Protein AF-A0A7R9XLS3-F1 (afdb_monomer_lite)

Organism: NCBI:txid509924

pLDDT: mean 84.56, std 8.05, range [57.5, 93.0]

Secondary structure (DSSP, 8-state):
-EEEEE--STTTTTTT-EEEEE-SS-HHHHHHHHHHS-HHHHHHHHHH-PPP-HHHHHHTEEEEE--S-HHHHHHHHHHH--

Sequence (82 aa):
VIYKFICRNENCESRETSYIGMTTTTLGKILTYYCYLSSIKDHLESIHNMKVTKSSLVENTEIIDSHGDKRRQLILEALYIK

Foldseek 3Di:
DKKKFDDPDPVPPPDPPIDIDDDPDDVLVVLVVCLPDDPVCVCCCVVVVDRDDSVVRVVRMDDPDDDNDPVVRVVVSVVVPD

Radius of gyration: 13.01 Å; chains: 1; bounding box: 32×20×30 Å

Structure (mmCIF, N/CA/C/O backbone):
data_AF-A0A7R9XLS3-F1
#
_entry.id   AF-A0A7R9XLS3-F1
#
loop_
_atom_site.group_PDB
_atom_site.id
_atom_site.type_symbol
_atom_site.label_atom_id
_atom_site.label_alt_id
_atom_site.label_comp_id
_atom_site.label_asym_id
_atom_site.label_entity_id
_atom_site.label_seq_id
_atom_site.pdbx_PDB_ins_code
_atom_site.Cartn_x
_atom_site.Cartn_y
_atom_site.Cartn_z
_atom_site.occupancy
_atom_site.B_iso_or_equiv
_atom_site.auth_seq_id
_atom_site.auth_comp_id
_atom_site.auth_asym_id
_atom_site.auth_atom_id
_atom_site.pdbx_PDB_model_num
ATOM 1 N N . VAL A 1 1 ? 5.052 -2.639 -8.690 1.00 91.62 1 VAL A N 1
ATOM 2 C CA . VAL A 1 1 ? 3.612 -2.960 -8.710 1.00 91.62 1 VAL A CA 1
ATOM 3 C C . VAL A 1 1 ? 2.863 -1.671 -8.487 1.00 91.62 1 VAL A C 1
ATOM 5 O O . VAL A 1 1 ? 3.275 -0.901 -7.626 1.00 91.62 1 VAL A O 1
ATOM 8 N N . ILE A 1 2 ? 1.825 -1.436 -9.273 1.00 92.25 2 ILE A N 1
ATOM 9 C CA . ILE A 1 2 ? 0.900 -0.318 -9.129 1.00 92.25 2 ILE A CA 1
ATOM 10 C C . ILE A 1 2 ? -0.390 -0.898 -8.580 1.00 92.25 2 ILE A C 1
ATOM 12 O O . ILE A 1 2 ? -0.888 -1.911 -9.077 1.00 92.25 2 ILE A O 1
ATOM 16 N N . TYR A 1 3 ? -0.887 -0.294 -7.516 1.00 92.69 3 TYR A N 1
ATOM 17 C CA . TYR A 1 3 ? -2.052 -0.770 -6.799 1.00 92.69 3 TYR A CA 1
ATOM 18 C C . TYR A 1 3 ? -2.995 0.388 -6.515 1.00 92.69 3 TYR A C 1
ATOM 20 O O . TYR A 1 3 ? -2.584 1.549 -6.460 1.00 92.69 3 TYR A O 1
ATOM 28 N N . LYS A 1 4 ? -4.264 0.052 -6.317 1.00 90.88 4 LYS A N 1
ATOM 29 C CA . LYS A 1 4 ? -5.304 0.989 -5.927 1.00 90.88 4 LYS A CA 1
ATOM 30 C C . LYS A 1 4 ? -5.984 0.500 -4.673 1.00 90.88 4 LYS A C 1
ATOM 32 O O . LYS A 1 4 ? -6.443 -0.634 -4.609 1.00 90.88 4 LYS A O 1
ATOM 37 N N . PHE A 1 5 ? -6.028 1.370 -3.682 1.00 89.50 5 PHE A N 1
ATOM 38 C CA . PHE A 1 5 ? -6.844 1.203 -2.497 1.00 89.50 5 PHE A CA 1
ATOM 39 C C . PHE A 1 5 ? -8.192 1.884 -2.726 1.00 89.50 5 PHE A C 1
ATOM 41 O O . PHE A 1 5 ? -8.232 2.997 -3.251 1.00 89.50 5 PHE A O 1
ATOM 48 N N . ILE A 1 6 ? -9.284 1.235 -2.333 1.00 87.25 6 ILE A N 1
ATOM 49 C CA . ILE A 1 6 ? -10.647 1.763 -2.435 1.00 87.25 6 ILE A CA 1
ATOM 50 C C . ILE A 1 6 ? -11.325 1.600 -1.079 1.00 87.25 6 ILE A C 1
ATOM 52 O O . ILE A 1 6 ? -11.470 0.480 -0.595 1.00 87.25 6 ILE A O 1
ATOM 56 N N . CYS A 1 7 ? -11.791 2.699 -0.484 1.00 84.94 7 CYS A N 1
ATOM 57 C CA . CYS A 1 7 ? -12.680 2.604 0.668 1.00 84.94 7 CYS A CA 1
ATOM 58 C C . CYS A 1 7 ? -14.091 2.226 0.192 1.00 84.94 7 CYS A C 1
ATOM 60 O O . CYS A 1 7 ? -14.776 3.035 -0.426 1.00 84.94 7 CYS A O 1
ATOM 62 N N . ARG A 1 8 ? -14.522 0.990 0.465 1.00 77.62 8 ARG A N 1
ATOM 63 C CA . ARG A 1 8 ? -15.841 0.462 0.060 1.00 77.62 8 ARG A CA 1
ATOM 64 C C . ARG A 1 8 ? -16.949 0.694 1.089 1.00 77.62 8 ARG A C 1
ATOM 66 O O . ARG A 1 8 ? -17.952 -0.007 1.079 1.00 77.62 8 ARG A O 1
ATOM 73 N N . ASN A 1 9 ? -16.750 1.606 2.036 1.00 78.31 9 ASN A N 1
ATOM 74 C CA . ASN A 1 9 ? -17.775 1.873 3.037 1.00 78.31 9 ASN A CA 1
ATOM 75 C C . ASN A 1 9 ? -18.818 2.846 2.469 1.00 78.31 9 ASN A C 1
ATOM 77 O O . ASN A 1 9 ? -18.445 3.811 1.801 1.00 78.31 9 ASN A O 1
ATOM 81 N N . GLU A 1 10 ? -20.100 2.630 2.772 1.00 63.88 10 GLU A N 1
ATOM 82 C CA . GLU A 1 10 ? -21.249 3.290 2.114 1.00 63.88 10 GLU A CA 1
ATOM 83 C C . GLU A 1 10 ? -21.164 4.833 2.123 1.00 63.88 10 GLU A C 1
ATOM 85 O O . GLU A 1 10 ? -21.568 5.506 1.178 1.00 63.88 10 GLU A O 1
ATOM 90 N N . ASN A 1 11 ? -20.539 5.417 3.152 1.00 66.88 11 ASN A N 1
ATOM 91 C CA . ASN A 1 11 ? -20.345 6.867 3.278 1.00 66.88 11 ASN A CA 1
ATOM 92 C C . ASN A 1 11 ? -19.187 7.448 2.438 1.00 66.88 11 ASN A C 1
ATOM 94 O O . ASN A 1 11 ? -18.960 8.658 2.469 1.00 66.88 11 ASN A O 1
ATOM 98 N N . CYS A 1 12 ? -18.410 6.619 1.742 1.00 72.62 12 CYS A N 1
ATOM 99 C CA . CYS A 1 12 ? -17.226 7.026 0.976 1.00 72.62 12 CYS A CA 1
ATOM 100 C C . CYS A 1 12 ? -17.297 6.704 -0.518 1.00 72.62 12 CYS A C 1
ATOM 102 O O . CYS A 1 12 ? -16.462 7.214 -1.261 1.00 72.62 12 CYS A O 1
ATOM 104 N N . GLU A 1 13 ? -18.317 5.969 -0.971 1.00 59.78 13 GLU A N 1
ATOM 105 C CA . GLU A 1 13 ? -18.492 5.582 -2.380 1.00 59.78 13 GLU A CA 1
ATOM 106 C C . GLU A 1 13 ? -18.716 6.771 -3.333 1.00 59.78 13 GLU A C 1
ATOM 108 O O . GLU A 1 13 ? -18.386 6.691 -4.512 1.00 59.78 13 GLU A O 1
ATOM 113 N N . SER A 1 14 ? -19.249 7.893 -2.833 1.00 57.50 14 SER A N 1
ATOM 114 C CA . SER A 1 14 ? -19.534 9.101 -3.627 1.00 57.50 14 SER A CA 1
ATOM 115 C C . SER A 1 14 ? -18.369 10.092 -3.716 1.00 57.50 14 SER A C 1
ATOM 117 O O . SER A 1 14 ? -18.418 11.035 -4.505 1.00 57.50 14 SER A O 1
ATOM 119 N N . ARG A 1 15 ? -17.317 9.900 -2.913 1.00 57.66 15 ARG A N 1
ATOM 120 C CA . ARG A 1 15 ? -16.072 10.672 -2.997 1.00 57.66 15 ARG A CA 1
ATOM 121 C C . ARG A 1 15 ? -15.030 9.803 -3.683 1.00 57.66 15 ARG A C 1
ATOM 123 O O . ARG A 1 15 ? -14.991 8.602 -3.446 1.00 57.66 15 ARG A O 1
ATOM 130 N N . GLU A 1 16 ? -14.149 10.402 -4.478 1.00 62.50 16 GLU A N 1
ATOM 131 C CA . GLU A 1 16 ? -12.952 9.756 -5.039 1.00 62.50 16 GLU A CA 1
ATOM 132 C C . GLU A 1 16 ? -11.956 9.375 -3.921 1.00 62.50 16 GLU A C 1
ATOM 134 O O . GLU A 1 16 ? -10.819 9.825 -3.864 1.00 62.50 16 GLU A O 1
ATOM 139 N N . THR A 1 17 ? -12.382 8.538 -2.977 1.00 70.69 17 THR A N 1
ATOM 140 C CA . THR A 1 17 ? -11.595 8.026 -1.848 1.00 70.69 17 THR A CA 1
ATOM 141 C C . THR A 1 17 ? -10.766 6.819 -2.271 1.00 70.69 17 THR A C 1
ATOM 143 O O . THR A 1 17 ? -10.489 5.913 -1.483 1.00 70.69 17 THR A O 1
ATOM 146 N N . SER A 1 18 ? -10.376 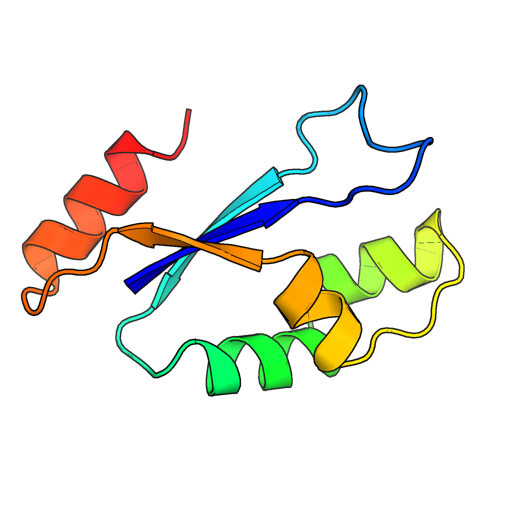6.787 -3.545 1.00 78.81 18 SER A N 1
ATOM 147 C CA . SER A 1 18 ? -9.450 5.795 -4.050 1.00 78.81 18 SER A CA 1
ATOM 148 C C . SER A 1 18 ? -8.052 6.378 -4.118 1.00 78.81 18 SER A C 1
ATOM 150 O O . SER A 1 18 ? -7.848 7.452 -4.676 1.00 78.81 18 SER A O 1
ATOM 152 N N . TYR A 1 19 ? -7.090 5.649 -3.574 1.00 86.31 19 TYR A N 1
ATOM 153 C CA . TYR A 1 19 ? -5.682 6.014 -3.608 1.00 86.31 19 TYR A CA 1
ATOM 154 C C . TYR A 1 19 ? -4.954 5.097 -4.580 1.00 86.31 19 TYR A C 1
ATOM 156 O O . TYR A 1 19 ? -5.095 3.880 -4.488 1.00 86.31 19 TYR A O 1
ATOM 164 N N . ILE A 1 20 ? -4.166 5.669 -5.485 1.00 89.94 20 ILE A N 1
ATOM 165 C CA . ILE A 1 20 ? -3.293 4.914 -6.384 1.00 89.94 20 ILE A CA 1
ATOM 166 C C . ILE A 1 20 ? -1.866 5.118 -5.908 1.00 89.94 20 ILE A C 1
ATOM 168 O O . ILE A 1 20 ? -1.432 6.247 -5.689 1.00 89.94 20 ILE A O 1
ATOM 172 N N . GLY A 1 21 ? -1.155 4.012 -5.736 1.00 88.75 21 GLY A N 1
ATOM 173 C CA . GLY A 1 21 ? 0.231 4.032 -5.315 1.00 88.75 21 GLY A CA 1
ATOM 174 C C . GLY A 1 21 ? 1.064 3.025 -6.080 1.00 88.75 21 GLY A C 1
ATOM 175 O O . GLY A 1 21 ? 0.588 1.987 -6.551 1.00 88.75 21 GLY A O 1
ATOM 176 N N . MET A 1 22 ? 2.352 3.316 -6.164 1.00 91.31 22 MET A N 1
ATOM 177 C CA . MET A 1 22 ? 3.352 2.413 -6.698 1.00 91.31 22 MET A CA 1
ATOM 178 C C . MET A 1 22 ? 4.308 1.951 -5.609 1.00 91.31 22 MET A C 1
ATOM 180 O O . MET A 1 22 ? 4.661 2.661 -4.669 1.00 91.31 22 MET A O 1
ATOM 184 N N . THR A 1 23 ? 4.746 0.705 -5.736 1.00 90.19 23 THR A N 1
ATOM 185 C CA . THR A 1 23 ? 5.809 0.159 -4.904 1.00 90.19 23 THR A CA 1
ATOM 186 C C . THR A 1 23 ? 6.740 -0.723 -5.717 1.00 90.19 23 THR A C 1
ATOM 188 O O . THR A 1 23 ? 6.313 -1.562 -6.517 1.00 90.19 23 THR A O 1
ATOM 191 N N . THR A 1 24 ? 8.039 -0.559 -5.487 1.00 88.31 24 THR A N 1
ATOM 192 C CA . THR A 1 24 ? 9.079 -1.475 -5.971 1.00 88.31 24 THR A CA 1
ATOM 193 C C . THR A 1 24 ? 9.308 -2.641 -5.007 1.00 88.31 24 THR A C 1
ATOM 195 O O . THR A 1 24 ? 9.995 -3.599 -5.352 1.00 88.31 24 THR A O 1
ATOM 198 N N . THR A 1 25 ? 8.737 -2.576 -3.801 1.00 86.75 25 THR A N 1
ATOM 199 C CA . THR A 1 25 ? 8.768 -3.660 -2.813 1.00 86.75 25 THR A CA 1
ATOM 200 C C . THR A 1 25 ? 7.502 -4.513 -2.910 1.00 86.75 25 THR A C 1
ATOM 202 O O . THR A 1 25 ? 6.595 -4.242 -3.694 1.00 86.75 25 THR A O 1
ATOM 205 N N . THR A 1 26 ? 7.414 -5.576 -2.114 1.00 88.56 26 THR A N 1
ATOM 206 C CA . THR A 1 26 ? 6.202 -6.400 -2.048 1.00 88.56 26 THR A CA 1
ATOM 207 C C . THR A 1 26 ? 5.035 -5.595 -1.479 1.00 88.56 26 THR A C 1
ATOM 209 O O . THR A 1 26 ? 5.162 -5.035 -0.387 1.00 88.56 26 THR A O 1
ATOM 212 N N . LEU A 1 27 ? 3.877 -5.632 -2.144 1.00 89.31 27 LEU A N 1
ATOM 213 C CA . LEU A 1 27 ? 2.651 -4.966 -1.689 1.00 89.31 27 LEU A CA 1
ATOM 214 C C . LEU A 1 27 ? 2.316 -5.297 -0.226 1.00 89.31 27 LEU A C 1
ATOM 216 O O . LEU A 1 27 ? 2.013 -4.411 0.561 1.00 89.31 27 LEU A O 1
ATOM 220 N N . GLY A 1 28 ? 2.500 -6.552 0.191 1.00 89.06 28 GLY A N 1
ATOM 221 C CA . GLY A 1 28 ? 2.252 -6.970 1.572 1.00 89.06 28 GLY A CA 1
ATOM 222 C C . GLY A 1 28 ? 3.076 -6.233 2.640 1.00 89.06 28 GLY A C 1
ATOM 223 O O . GLY A 1 28 ? 2.599 -6.130 3.768 1.00 89.06 28 GLY A O 1
ATOM 224 N N . LYS A 1 29 ? 4.275 -5.715 2.318 1.00 88.44 29 LYS A N 1
ATOM 225 C CA . LYS A 1 29 ? 5.078 -4.882 3.240 1.00 88.44 29 LYS A CA 1
ATOM 226 C C . LYS A 1 29 ? 4.488 -3.480 3.369 1.00 88.44 29 LYS A C 1
ATOM 228 O O . LYS A 1 29 ? 4.376 -2.978 4.482 1.00 88.44 29 LYS A O 1
ATOM 233 N N . ILE A 1 30 ? 4.065 -2.895 2.250 1.00 89.94 30 ILE A N 1
ATOM 234 C CA . ILE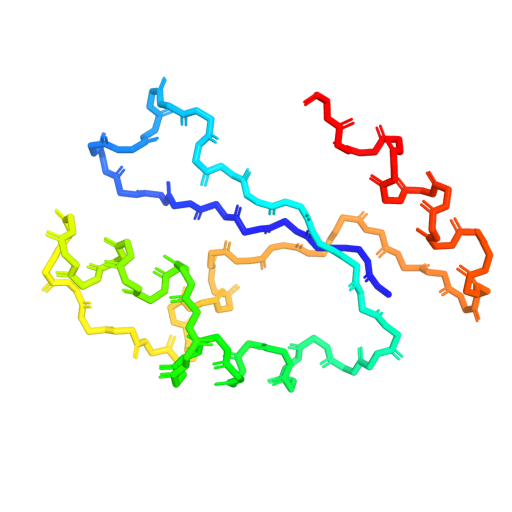 A 1 30 ? 3.374 -1.600 2.220 1.00 89.94 30 ILE A CA 1
ATOM 235 C C . ILE A 1 30 ? 2.053 -1.678 2.994 1.00 89.94 30 ILE A C 1
ATOM 237 O O . ILE A 1 30 ? 1.806 -0.840 3.850 1.00 89.94 30 ILE A O 1
ATOM 241 N N . LEU A 1 31 ? 1.248 -2.726 2.788 1.00 89.62 31 LEU A N 1
ATOM 242 C CA . LEU A 1 31 ? -0.013 -2.903 3.520 1.00 89.62 31 LEU A CA 1
ATOM 243 C C . LEU A 1 31 ? 0.205 -3.095 5.024 1.00 89.62 31 LEU A C 1
ATOM 245 O O . LEU A 1 31 ? -0.563 -2.575 5.828 1.00 89.62 31 LEU A O 1
ATOM 249 N N . THR A 1 32 ? 1.264 -3.809 5.424 1.00 89.56 32 THR A N 1
ATOM 250 C CA . THR A 1 32 ? 1.646 -3.866 6.840 1.00 89.56 32 THR A CA 1
ATOM 251 C C . THR A 1 32 ? 1.955 -2.462 7.360 1.00 89.56 32 THR A C 1
ATOM 253 O O . THR A 1 32 ? 1.428 -2.091 8.401 1.00 89.56 32 THR A O 1
ATOM 256 N N . TYR A 1 33 ? 2.757 -1.668 6.643 1.00 87.25 33 TYR A N 1
ATOM 257 C CA . TYR A 1 33 ? 3.055 -0.287 7.037 1.00 87.25 33 TYR A CA 1
ATOM 258 C C . TYR A 1 33 ? 1.778 0.555 7.173 1.00 87.25 33 TYR A C 1
ATOM 260 O O . TYR A 1 33 ? 1.583 1.197 8.203 1.00 87.25 33 TYR A O 1
ATOM 268 N N . TYR A 1 34 ? 0.858 0.458 6.212 1.00 85.31 34 TYR A N 1
ATOM 269 C CA . TYR A 1 34 ? -0.416 1.175 6.254 1.00 85.31 34 TYR A CA 1
ATOM 270 C C . TYR A 1 34 ? -1.306 0.788 7.430 1.00 85.31 34 TYR A C 1
ATOM 272 O O . TYR A 1 34 ? -1.993 1.651 7.969 1.00 85.31 34 TYR A O 1
ATOM 280 N N . CYS A 1 35 ? -1.237 -0.463 7.886 1.00 85.44 35 CYS A N 1
ATOM 281 C CA . CYS A 1 35 ? -1.931 -0.913 9.089 1.00 85.44 35 CYS A CA 1
ATOM 282 C C . CYS A 1 35 ? -1.423 -0.222 10.367 1.00 85.44 35 CYS A C 1
ATOM 284 O O . CYS A 1 35 ? -2.182 -0.073 11.322 1.00 85.44 35 CYS A O 1
ATOM 286 N N . TYR A 1 36 ? -0.150 0.182 10.408 1.00 82.00 36 TYR A N 1
ATOM 287 C CA . TYR A 1 36 ? 0.448 0.824 11.580 1.00 82.00 36 TYR A CA 1
ATOM 288 C C . TYR A 1 36 ? 0.382 2.349 11.509 1.00 82.00 36 TYR A C 1
ATOM 290 O O . TYR A 1 36 ? 0.024 2.979 12.508 1.00 82.00 36 TYR A O 1
ATOM 298 N N . LEU A 1 37 ? 0.719 2.925 10.353 1.00 76.81 37 LEU A N 1
ATOM 299 C CA . LEU A 1 37 ? 0.917 4.361 10.187 1.00 76.81 37 LEU A CA 1
ATOM 300 C C . LEU A 1 37 ? 0.606 4.789 8.743 1.00 76.81 37 LEU A C 1
ATOM 302 O O . LEU A 1 37 ? 1.445 4.655 7.853 1.00 76.81 37 LEU A O 1
ATOM 306 N N . SER A 1 38 ? -0.608 5.285 8.494 1.00 79.38 38 SER A N 1
ATOM 307 C CA . SER A 1 38 ? -0.982 5.877 7.203 1.00 79.38 38 SER A CA 1
ATOM 308 C C . SER A 1 38 ? -2.222 6.757 7.300 1.00 79.38 38 SER A C 1
ATOM 310 O O . SER A 1 38 ? -3.066 6.549 8.165 1.00 79.38 38 SER A O 1
ATOM 312 N N . SER A 1 39 ? -2.388 7.649 6.32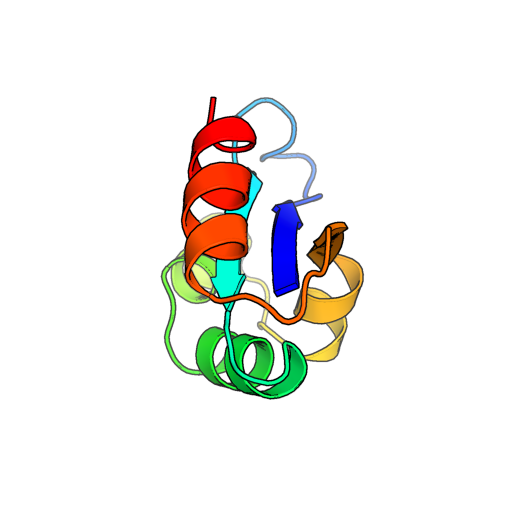4 1.00 79.44 39 SER A N 1
ATOM 313 C CA . SER A 1 39 ? -3.630 8.403 6.130 1.00 79.44 39 SER A CA 1
ATOM 314 C C . SER A 1 39 ? -4.845 7.499 5.884 1.00 79.44 39 SER A C 1
ATOM 316 O O . SER A 1 39 ? -5.959 7.868 6.241 1.00 79.44 39 SER A O 1
ATOM 318 N N . ILE A 1 40 ? -4.645 6.298 5.322 1.00 82.62 40 ILE A N 1
ATOM 319 C CA . ILE A 1 40 ? -5.697 5.278 5.181 1.00 82.62 40 ILE A CA 1
ATOM 320 C C . ILE A 1 40 ? -6.161 4.811 6.561 1.00 82.62 40 ILE A C 1
ATOM 322 O O . ILE A 1 40 ? -7.361 4.684 6.796 1.00 82.62 40 ILE A O 1
ATOM 326 N N . LYS A 1 41 ? -5.222 4.581 7.485 1.00 83.94 41 LYS A N 1
ATOM 327 C CA . LYS A 1 41 ? -5.555 4.215 8.859 1.00 83.94 41 LYS A CA 1
ATOM 328 C C . LYS A 1 41 ? -6.317 5.326 9.557 1.00 83.94 41 LYS A C 1
ATOM 330 O O . LYS A 1 41 ? -7.389 5.063 10.092 1.00 83.94 41 LYS A O 1
ATOM 335 N N . ASP A 1 42 ? -5.808 6.549 9.478 1.00 84.69 42 ASP A N 1
ATOM 336 C CA . ASP A 1 42 ? -6.450 7.700 10.108 1.00 84.69 42 ASP A CA 1
ATOM 337 C C . ASP A 1 42 ? -7.870 7.904 9.561 1.00 84.69 42 ASP A C 1
ATOM 339 O O . ASP A 1 42 ? -8.796 8.163 10.327 1.00 84.69 42 ASP A O 1
ATOM 343 N N . HIS A 1 43 ? -8.070 7.714 8.253 1.00 84.69 43 HIS A N 1
ATOM 344 C CA . HIS A 1 43 ? -9.380 7.748 7.608 1.00 84.69 43 HIS A CA 1
ATOM 345 C C . HIS A 1 43 ? -10.323 6.654 8.133 1.00 84.69 43 HIS A C 1
ATOM 347 O O . HIS A 1 43 ? -11.439 6.955 8.555 1.00 84.69 43 HIS A O 1
ATOM 353 N N . LEU A 1 44 ? -9.885 5.393 8.135 1.00 83.06 44 LEU A N 1
ATOM 354 C CA . LEU A 1 44 ? -10.709 4.261 8.570 1.00 83.06 44 LEU A CA 1
ATOM 355 C C . LEU A 1 44 ? -11.050 4.337 10.070 1.00 83.06 44 LEU A C 1
ATOM 357 O O . LEU A 1 44 ? -12.181 4.040 10.455 1.00 83.06 44 LEU A O 1
ATOM 361 N N . GLU A 1 45 ? -10.117 4.776 10.914 1.00 85.88 45 GLU A N 1
ATOM 362 C CA . GLU A 1 45 ? -10.351 4.934 12.354 1.00 85.88 45 GLU A CA 1
ATOM 363 C C . GLU A 1 45 ? -11.201 6.176 12.658 1.00 85.88 45 GLU A C 1
ATOM 365 O O . GLU A 1 45 ? -12.147 6.091 13.435 1.00 85.88 45 GLU A O 1
ATOM 370 N N . SER A 1 46 ? -10.934 7.318 12.021 1.00 84.88 46 SER A N 1
ATOM 371 C CA . SER A 1 46 ? -11.619 8.577 12.360 1.00 84.88 46 SER A CA 1
ATOM 372 C C . SER A 1 46 ? -12.992 8.720 11.703 1.00 84.88 46 SER A C 1
ATOM 374 O O . SER A 1 46 ? -13.904 9.272 12.313 1.00 84.88 46 SER A O 1
ATOM 376 N N . ILE A 1 47 ? -13.153 8.258 10.456 1.00 84.19 47 ILE A N 1
ATOM 377 C CA . ILE A 1 47 ? -14.406 8.410 9.692 1.00 84.19 47 ILE A CA 1
ATOM 378 C C . ILE A 1 47 ? -15.308 7.189 9.857 1.00 84.19 47 ILE A C 1
ATOM 380 O O . ILE A 1 47 ? -16.529 7.328 9.918 1.00 84.19 47 ILE A O 1
ATOM 384 N N . HIS A 1 48 ? -14.723 5.993 9.937 1.00 84.06 48 HIS A N 1
ATOM 385 C CA . HIS A 1 48 ? -15.488 4.747 9.982 1.00 84.06 48 HIS A CA 1
ATOM 386 C C . HIS A 1 48 ? -15.442 4.038 11.334 1.00 84.06 48 HIS A C 1
ATOM 388 O O . HIS A 1 48 ? -16.138 3.038 11.498 1.00 84.06 48 HIS A O 1
ATOM 394 N N . ASN A 1 49 ? -14.662 4.540 12.302 1.00 83.94 49 ASN A N 1
ATOM 395 C CA . ASN A 1 49 ? -14.454 3.900 13.606 1.00 83.94 49 ASN A CA 1
ATOM 396 C C . ASN A 1 49 ? -14.101 2.405 13.476 1.00 83.94 49 ASN A C 1
ATOM 398 O O . ASN A 1 49 ? -14.490 1.567 14.292 1.00 83.94 49 ASN A O 1
ATOM 402 N N . MET A 1 50 ? -13.397 2.060 12.395 1.00 82.75 50 MET A N 1
ATOM 403 C CA . MET A 1 50 ? -13.027 0.696 12.056 1.00 82.75 50 MET A CA 1
ATOM 404 C C . MET A 1 50 ? -11.598 0.425 12.489 1.00 82.75 50 MET A C 1
ATOM 406 O O . MET A 1 50 ? -10.678 1.179 12.178 1.00 82.75 50 MET A O 1
ATOM 410 N N . LYS A 1 51 ? -11.386 -0.725 13.129 1.00 82.88 51 LYS A N 1
ATOM 411 C CA . LYS A 1 51 ? -10.035 -1.208 13.397 1.00 82.88 51 LYS A CA 1
ATOM 412 C C . LYS A 1 51 ? -9.393 -1.673 12.095 1.00 82.88 51 LYS A C 1
ATOM 414 O O . LYS A 1 51 ? -9.854 -2.636 11.479 1.00 82.88 51 LYS A O 1
ATOM 419 N N . VAL A 1 52 ? -8.294 -1.034 11.711 1.00 85.19 52 VAL A N 1
ATOM 420 C CA . VAL A 1 52 ? -7.560 -1.421 10.505 1.00 85.19 52 VAL A CA 1
ATOM 421 C C . VAL A 1 52 ? -6.833 -2.735 10.734 1.00 85.19 52 VAL A C 1
ATOM 423 O O . VAL A 1 52 ? -6.036 -2.887 11.660 1.00 85.19 52 VAL A O 1
ATOM 426 N N . THR A 1 53 ? -7.117 -3.701 9.868 1.00 87.06 53 THR A N 1
ATOM 427 C CA . THR A 1 53 ? -6.435 -4.995 9.839 1.00 87.06 53 THR A CA 1
ATOM 428 C C . THR A 1 53 ? -5.802 -5.213 8.478 1.00 87.06 53 THR A C 1
ATOM 430 O O . THR A 1 53 ? -6.292 -4.735 7.453 1.00 87.06 53 THR A O 1
ATOM 433 N N . LYS A 1 54 ? -4.719 -5.990 8.435 1.00 85.94 54 LYS A N 1
ATOM 434 C CA . LYS A 1 54 ? -4.057 -6.307 7.169 1.00 85.94 54 LYS A CA 1
ATOM 435 C C . LYS A 1 54 ? -4.995 -6.996 6.170 1.00 85.94 54 LYS A C 1
ATOM 437 O O . LYS A 1 54 ? -4.916 -6.683 4.990 1.00 85.94 54 LYS A O 1
ATOM 442 N N . SER A 1 55 ? -5.880 -7.885 6.628 1.00 86.94 55 SER A N 1
ATOM 443 C CA . SER A 1 55 ? -6.889 -8.531 5.776 1.00 86.94 55 SER A CA 1
ATOM 444 C C . SER A 1 55 ? -7.832 -7.504 5.155 1.00 86.94 55 SER A C 1
ATOM 446 O O . SER A 1 55 ? -7.962 -7.481 3.936 1.00 86.94 55 SER A O 1
ATOM 448 N N . SER A 1 56 ? -8.369 -6.579 5.959 1.00 84.56 56 SER A N 1
ATOM 449 C CA . SER A 1 56 ? -9.246 -5.517 5.446 1.00 84.56 56 SER A CA 1
ATOM 450 C C . SER A 1 56 ? -8.553 -4.628 4.408 1.00 84.56 56 SER A C 1
ATOM 452 O O . SER A 1 56 ? -9.171 -4.223 3.430 1.00 84.56 56 SER A O 1
ATOM 454 N N . LEU A 1 57 ? -7.253 -4.355 4.562 1.00 88.06 57 LEU A N 1
ATOM 455 C CA . LEU A 1 57 ? -6.496 -3.588 3.573 1.00 88.06 57 LEU A CA 1
ATOM 456 C C . LEU A 1 57 ? -6.269 -4.379 2.282 1.00 88.06 57 LEU A C 1
ATOM 458 O O . LEU A 1 57 ? -6.335 -3.795 1.207 1.00 88.06 57 LEU A O 1
ATOM 462 N N . VAL A 1 58 ? -6.017 -5.689 2.370 1.00 89.81 58 VAL A N 1
ATOM 463 C CA . VAL A 1 58 ? -5.863 -6.558 1.191 1.00 89.81 58 VAL A CA 1
ATOM 464 C C . VAL A 1 58 ? -7.168 -6.637 0.400 1.00 89.81 58 VAL A C 1
ATOM 466 O O . VAL A 1 58 ? -7.140 -6.486 -0.813 1.00 89.81 58 VAL A O 1
ATOM 469 N N . GLU A 1 59 ? -8.308 -6.814 1.066 1.00 89.00 59 GLU A N 1
ATOM 470 C CA . GLU A 1 59 ? -9.629 -6.896 0.415 1.00 89.00 59 GLU A CA 1
ATOM 471 C C . GLU A 1 59 ? -10.026 -5.601 -0.308 1.00 89.00 59 GLU A C 1
ATOM 473 O O . GLU A 1 59 ? -10.739 -5.629 -1.313 1.00 89.00 59 GLU A O 1
ATOM 478 N N . ASN A 1 60 ? -9.533 -4.472 0.201 1.00 88.00 60 ASN A N 1
ATOM 479 C CA . ASN A 1 60 ? -9.768 -3.138 -0.336 1.00 88.00 60 ASN A CA 1
ATOM 480 C C . ASN A 1 60 ? -8.632 -2.638 -1.241 1.00 88.00 60 ASN A C 1
ATOM 482 O O . ASN A 1 60 ? -8.665 -1.484 -1.666 1.00 88.00 60 ASN A O 1
ATOM 486 N N . THR A 1 61 ? -7.630 -3.473 -1.541 1.00 91.31 61 THR A N 1
ATOM 487 C CA . THR A 1 61 ? -6.520 -3.119 -2.432 1.00 91.31 61 THR A CA 1
ATOM 488 C C . THR A 1 61 ? -6.457 -4.057 -3.625 1.00 91.31 61 THR A C 1
ATOM 490 O O . THR A 1 61 ? -6.299 -5.265 -3.475 1.00 91.31 61 THR A O 1
ATOM 493 N N . GLU A 1 62 ? -6.478 -3.492 -4.824 1.00 92.00 62 GLU A N 1
ATOM 494 C CA . GLU A 1 62 ? -6.290 -4.226 -6.072 1.00 92.00 62 GLU A CA 1
ATOM 495 C C . GLU A 1 62 ? -4.951 -3.876 -6.723 1.00 92.00 62 GLU A C 1
ATOM 497 O O . GLU A 1 62 ? -4.477 -2.742 -6.645 1.00 92.00 62 GLU A O 1
ATOM 502 N N . ILE A 1 63 ? -4.321 -4.855 -7.372 1.00 92.88 63 ILE A N 1
ATOM 503 C CA . ILE A 1 63 ? -3.166 -4.604 -8.239 1.00 92.88 63 ILE A CA 1
ATOM 504 C C . ILE A 1 63 ? -3.709 -4.243 -9.616 1.00 92.88 63 ILE A C 1
ATOM 506 O O . ILE A 1 63 ? -4.387 -5.059 -10.233 1.00 92.88 63 ILE A O 1
ATOM 510 N N . ILE A 1 64 ? -3.388 -3.042 -10.092 1.00 93.00 64 ILE A N 1
ATOM 511 C CA . ILE A 1 64 ? -3.808 -2.583 -11.420 1.00 93.00 64 ILE A CA 1
ATOM 512 C C . ILE A 1 64 ? -2.784 -3.005 -12.474 1.00 93.00 64 ILE A C 1
ATOM 514 O O . ILE A 1 64 ? -3.156 -3.416 -13.567 1.00 93.00 64 ILE A O 1
ATOM 518 N N . ASP A 1 65 ? -1.492 -2.912 -12.146 1.00 92.00 65 ASP A N 1
ATOM 519 C CA . ASP A 1 65 ? -0.418 -3.240 -13.084 1.00 92.00 65 ASP A CA 1
ATOM 520 C C . ASP A 1 65 ? 0.875 -3.655 -12.354 1.00 92.00 65 ASP A C 1
ATOM 522 O O . ASP A 1 65 ? 1.127 -3.320 -11.189 1.00 92.00 65 ASP A O 1
ATOM 526 N N . SER A 1 66 ? 1.747 -4.394 -13.034 1.00 89.44 66 SER A N 1
ATOM 527 C CA . SER A 1 66 ? 3.060 -4.776 -12.530 1.00 89.44 66 SER A CA 1
ATOM 528 C C . SER A 1 66 ? 4.091 -4.862 -13.655 1.00 89.44 66 SER A C 1
ATOM 530 O O . SER A 1 66 ? 3.932 -5.607 -14.613 1.00 89.44 66 SER A O 1
ATOM 532 N N . HIS A 1 67 ? 5.206 -4.146 -13.498 1.00 87.81 67 HIS A N 1
ATOM 533 C CA . HIS A 1 67 ? 6.337 -4.205 -14.427 1.00 87.81 67 HIS A CA 1
ATOM 534 C C . HIS A 1 67 ? 7.654 -4.333 -13.658 1.00 87.81 67 HIS A C 1
ATOM 536 O O . HIS A 1 67 ? 7.793 -3.740 -12.597 1.00 87.81 67 HIS A O 1
ATOM 542 N N . GLY A 1 68 ? 8.656 -5.043 -14.175 1.00 84.94 68 GLY A N 1
ATOM 543 C CA . GLY A 1 68 ? 9.973 -5.154 -13.519 1.00 84.94 68 GLY A CA 1
ATOM 544 C C . GLY A 1 68 ? 10.869 -3.908 -13.633 1.00 84.94 68 GLY A C 1
ATOM 545 O O . GLY A 1 68 ? 11.923 -3.849 -13.011 1.00 84.94 68 GLY A O 1
ATOM 546 N N . ASP A 1 69 ? 10.461 -2.904 -14.413 1.00 89.50 69 ASP A N 1
ATOM 547 C CA . ASP A 1 69 ? 11.269 -1.719 -14.719 1.00 89.50 69 ASP A CA 1
ATOM 548 C C . ASP A 1 69 ? 10.714 -0.535 -13.929 1.00 89.50 69 ASP A C 1
ATOM 550 O O . ASP A 1 69 ? 9.574 -0.113 -14.140 1.00 89.50 69 ASP A O 1
ATOM 554 N N . LYS A 1 70 ? 11.533 0.007 -13.026 1.00 86.38 70 LYS A N 1
ATOM 555 C CA . LYS A 1 70 ? 11.166 1.125 -12.151 1.00 86.38 70 LYS A CA 1
ATOM 556 C C . LYS A 1 70 ? 10.771 2.383 -12.93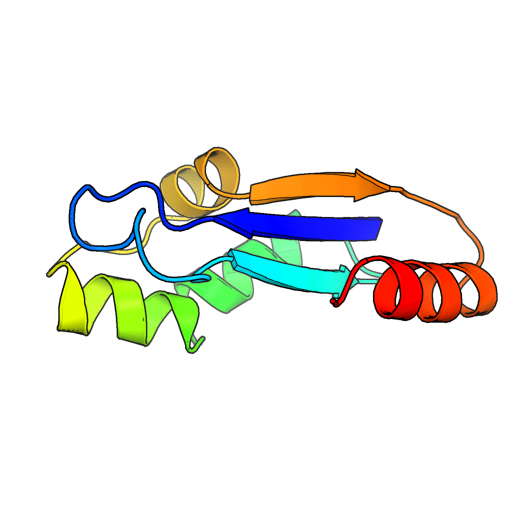1 1.00 86.38 70 LYS A C 1
ATOM 558 O O . LYS A 1 70 ? 9.867 3.095 -12.505 1.00 86.38 70 LYS A O 1
ATOM 563 N N . ARG A 1 71 ? 11.429 2.681 -14.058 1.00 87.31 71 ARG A N 1
ATOM 564 C CA . ARG A 1 71 ? 11.122 3.880 -14.860 1.00 87.31 71 ARG A CA 1
ATOM 565 C C . ARG A 1 71 ? 9.740 3.763 -15.484 1.00 87.31 71 ARG A C 1
ATOM 567 O O . ARG A 1 71 ? 8.957 4.702 -15.417 1.00 87.31 71 ARG A O 1
ATOM 574 N N . ARG A 1 72 ? 9.427 2.587 -16.029 1.00 88.44 72 ARG A N 1
ATOM 575 C CA . ARG A 1 72 ? 8.098 2.303 -16.583 1.00 88.44 72 ARG A CA 1
ATOM 576 C C . ARG A 1 72 ? 7.024 2.318 -15.503 1.00 88.44 72 ARG A C 1
ATOM 578 O O . ARG A 1 72 ? 5.967 2.881 -15.737 1.00 88.44 72 ARG A O 1
ATOM 585 N N . GLN A 1 73 ? 7.307 1.780 -14.314 1.00 87.44 73 GLN A N 1
ATOM 586 C CA . GLN A 1 73 ? 6.373 1.833 -13.183 1.00 87.44 73 GLN A CA 1
ATOM 587 C C . GLN A 1 73 ? 6.000 3.266 -12.779 1.00 87.44 73 GLN A C 1
ATOM 589 O O . GLN A 1 73 ? 4.831 3.518 -12.524 1.00 87.44 73 GLN A O 1
ATOM 594 N N . LEU A 1 74 ? 6.961 4.196 -12.740 1.00 87.75 74 LEU A N 1
ATOM 595 C CA . LEU A 1 74 ? 6.688 5.606 -12.423 1.00 87.75 74 LEU A CA 1
ATOM 596 C C . LEU A 1 74 ? 5.774 6.263 -13.463 1.00 87.75 74 LEU A C 1
ATOM 598 O O . LEU A 1 74 ? 4.851 6.989 -13.112 1.00 87.75 74 LEU A O 1
ATOM 602 N N . ILE A 1 75 ? 6.023 5.994 -14.747 1.00 90.06 75 ILE A N 1
ATOM 603 C CA . ILE A 1 75 ? 5.194 6.525 -15.836 1.00 90.06 75 ILE A CA 1
ATOM 604 C C . ILE A 1 75 ? 3.780 5.951 -15.742 1.00 90.0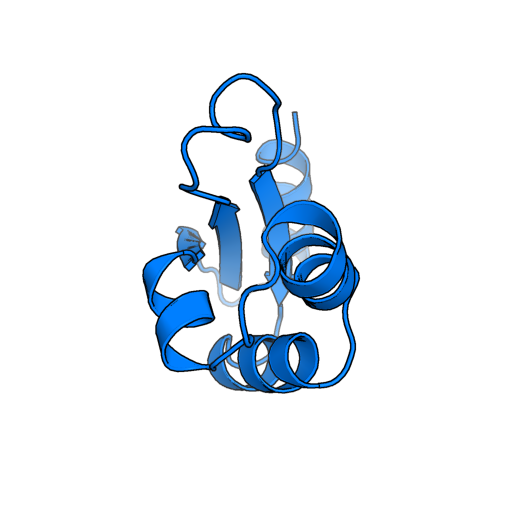6 75 ILE A C 1
ATOM 606 O O . ILE A 1 75 ? 2.809 6.693 -15.818 1.00 90.06 75 ILE A O 1
ATOM 610 N N . LEU A 1 76 ? 3.664 4.638 -15.553 1.00 90.00 76 LEU A N 1
ATOM 611 C CA . LEU A 1 76 ? 2.378 3.961 -15.436 1.00 90.00 76 LEU A CA 1
ATOM 612 C C . LEU A 1 76 ? 1.584 4.469 -14.224 1.00 90.00 76 LEU A C 1
ATOM 614 O O . LEU A 1 76 ? 0.404 4.754 -14.366 1.00 90.00 76 LEU A O 1
ATOM 618 N N . GLU A 1 77 ? 2.217 4.658 -13.063 1.00 90.00 77 GLU A N 1
ATOM 619 C CA . GLU A 1 77 ? 1.566 5.260 -11.890 1.00 90.00 77 GLU A CA 1
ATOM 620 C C . GLU A 1 77 ? 0.965 6.629 -12.224 1.00 90.00 77 GLU A C 1
ATOM 622 O O . GLU A 1 77 ? -0.217 6.856 -11.972 1.00 90.00 77 GLU A O 1
ATOM 627 N N . ALA A 1 78 ? 1.745 7.505 -12.863 1.00 89.81 78 ALA A N 1
ATOM 628 C CA . ALA A 1 78 ? 1.281 8.828 -13.270 1.00 89.81 78 ALA A CA 1
ATOM 629 C C . ALA A 1 78 ? 0.131 8.780 -14.291 1.00 89.81 78 ALA A C 1
ATOM 631 O O . ALA A 1 78 ? 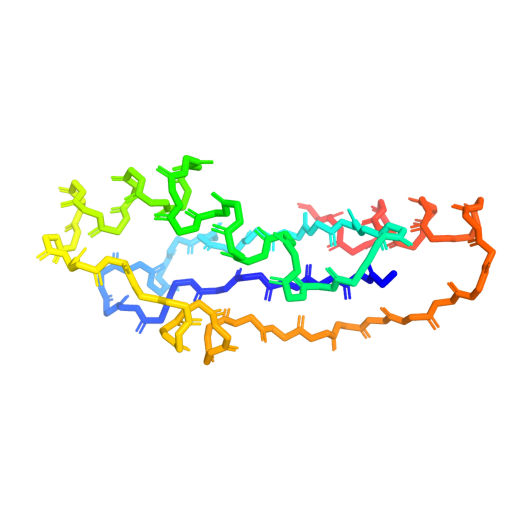-0.702 9.675 -14.297 1.00 89.81 78 ALA A O 1
ATOM 632 N N . LEU A 1 79 ? 0.066 7.748 -15.140 1.00 90.50 79 LEU A N 1
ATOM 633 C CA . LEU A 1 79 ? -1.043 7.552 -16.083 1.00 90.50 79 LEU A CA 1
ATOM 634 C C . LEU A 1 79 ? -2.330 7.071 -15.402 1.00 90.50 79 LEU A C 1
ATOM 636 O O . LEU A 1 79 ? -3.422 7.305 -15.921 1.00 90.50 79 LEU A O 1
ATOM 640 N N . TYR A 1 80 ? -2.208 6.365 -14.277 1.00 88.81 80 TYR A N 1
ATOM 641 C CA . TYR A 1 80 ? -3.353 5.860 -13.526 1.00 88.81 80 TYR A CA 1
ATOM 642 C C . TYR A 1 80 ? -3.916 6.889 -12.541 1.00 88.81 80 TYR A C 1
ATOM 644 O O . TYR A 1 80 ? -5.115 6.849 -12.268 1.00 88.81 80 TYR A O 1
ATOM 652 N N . ILE A 1 81 ? -3.092 7.815 -12.042 1.00 85.38 81 ILE A N 1
ATOM 653 C CA . ILE A 1 81 ? -3.543 8.979 -11.269 1.00 85.38 81 ILE A CA 1
ATOM 654 C C . ILE A 1 81 ? -4.265 9.940 -12.230 1.00 85.38 81 ILE A C 1
ATOM 656 O O . ILE A 1 81 ? -3.659 10.434 -13.178 1.00 85.38 81 ILE A O 1
ATOM 660 N N . LYS A 1 82 ? -5.562 10.169 -12.007 1.00 70.06 82 LYS A N 1
ATOM 661 C CA . LYS A 1 82 ? -6.393 11.103 -12.782 1.00 70.06 82 LYS A CA 1
ATOM 662 C C . LYS A 1 82 ? -6.676 12.366 -11.990 1.00 70.06 82 LYS A C 1
ATOM 664 O O . LYS A 1 82 ? -6.839 12.235 -10.758 1.00 70.06 82 LYS A O 1
#